Protein AF-A0AA90SN78-F1 (afdb_monomer_lite)

Foldseek 3Di:
DDDDPDDPDQPDLQLLLQLVVVCVVVVDQLVRSQVCCLPPPVNCVSSVHDNPDHGDHSVSNVVSVVVCVVVVNPVVSD

pLDDT: mean 80.74, std 14.32, range [39.03, 91.31]

Radius of gyration: 12.61 Å; chains: 1; bounding box: 34×20×33 Å

Organism: NCBI:txid539814

Secondary structure (DSSP, 8-state):
----SSSS-PPPHHHHHHHHHHHHHTT--HHHHHHHHHH-HHHHHHHT--TTSPPPPHHHHHHHHHHHHHTT-STTT-

InterPro domains:
  IPR008490 Transposase InsH, N-terminal [PF05598] (4-67)

Sequence (78 aa):
MHSSARGEKAWPPLMIFKALLLQSWYNLSDSALEKQLACDLLFRRFIALDISESVPDHSTFWRFRQKLDKLLLMDKLL

Structure (mmCIF, N/CA/C/O backbone):
data_AF-A0AA90SN78-F1
#
_entry.id   AF-A0AA90SN78-F1
#
loop_
_atom_site.group_PDB
_atom_site.id
_atom_site.type_symbol
_atom_site.label_atom_id
_atom_site.label_alt_id
_atom_site.label_comp_id
_atom_site.label_asym_id
_atom_site.label_entity_id
_atom_site.label_seq_id
_atom_site.pdbx_PDB_ins_code
_atom_site.Cartn_x
_atom_site.Cartn_y
_atom_site.Cartn_z
_atom_site.occupancy
_atom_site.B_iso_or_equiv
_atom_site.auth_seq_id
_atom_site.auth_comp_id
_atom_site.auth_asym_id
_atom_site.auth_atom_id
_atom_site.pdbx_PDB_model_num
ATOM 1 N N . MET A 1 1 ? -4.758 -2.544 -22.540 1.00 41.53 1 MET A N 1
ATOM 2 C CA . MET A 1 1 ? -3.371 -2.035 -22.529 1.00 41.53 1 MET A CA 1
ATOM 3 C C . MET A 1 1 ? -3.418 -0.583 -22.980 1.00 41.53 1 MET A C 1
ATOM 5 O O . MET A 1 1 ? -3.710 -0.350 -24.142 1.00 41.53 1 MET A O 1
ATOM 9 N N . HIS A 1 2 ? -3.253 0.384 -22.074 1.00 39.03 2 HIS A N 1
ATOM 10 C CA . HIS A 1 2 ? -3.211 1.808 -22.430 1.00 39.03 2 HIS A CA 1
ATOM 11 C C . HIS A 1 2 ? -1.855 2.372 -22.014 1.00 39.03 2 HIS A C 1
ATOM 13 O O . HIS A 1 2 ? -1.620 2.661 -20.845 1.00 39.03 2 HIS A O 1
ATOM 19 N N . SER A 1 3 ? -0.957 2.460 -22.989 1.00 40.97 3 SER A N 1
ATOM 20 C CA . SER A 1 3 ? 0.318 3.163 -22.935 1.00 40.97 3 SER A CA 1
ATOM 21 C C . SER A 1 3 ? 0.097 4.580 -23.471 1.00 40.97 3 SER A C 1
ATOM 23 O O . SER A 1 3 ? 0.008 4.791 -24.676 1.00 40.97 3 SER A O 1
ATOM 25 N N . SER A 1 4 ? -0.033 5.564 -22.582 1.00 40.78 4 SER A N 1
ATOM 26 C CA . SER A 1 4 ? -0.006 6.983 -22.953 1.00 40.78 4 SER A CA 1
ATOM 27 C C . SER A 1 4 ? 1.421 7.517 -22.828 1.00 40.78 4 SER A C 1
ATOM 29 O O . SER A 1 4 ? 2.003 7.496 -21.748 1.00 40.78 4 SER A O 1
ATOM 31 N N . ALA A 1 5 ? 1.966 8.007 -23.942 1.00 50.38 5 ALA A N 1
ATOM 32 C CA . ALA A 1 5 ? 3.355 8.419 -24.165 1.00 50.38 5 ALA A CA 1
ATOM 33 C C . ALA A 1 5 ? 3.809 9.718 -23.450 1.00 50.38 5 ALA A C 1
ATOM 35 O O . ALA A 1 5 ? 4.678 10.433 -23.949 1.00 50.38 5 ALA A O 1
ATOM 36 N N . ARG A 1 6 ? 3.222 10.064 -22.299 1.00 46.34 6 ARG A N 1
ATOM 37 C CA . ARG A 1 6 ? 3.629 11.219 -21.482 1.00 46.34 6 ARG A CA 1
ATOM 38 C C . ARG A 1 6 ? 3.039 11.087 -20.076 1.00 46.34 6 ARG A C 1
ATOM 40 O O . ARG A 1 6 ? 1.926 11.525 -19.816 1.00 46.34 6 ARG A O 1
ATOM 47 N N . GLY A 1 7 ? 3.750 10.413 -19.189 1.00 41.81 7 GLY A N 1
ATOM 48 C CA . GLY A 1 7 ? 3.330 10.193 -17.808 1.00 41.81 7 GLY A CA 1
ATOM 49 C C . GLY A 1 7 ? 4.158 9.064 -17.226 1.00 41.81 7 GLY A C 1
ATOM 50 O O . GLY A 1 7 ? 4.429 8.096 -17.936 1.00 41.81 7 GLY A O 1
ATOM 51 N N . GLU A 1 8 ? 4.610 9.214 -15.984 1.00 49.59 8 GLU A N 1
ATOM 52 C CA . GLU A 1 8 ? 5.286 8.149 -15.241 1.00 49.59 8 GLU A CA 1
ATOM 53 C C . GLU A 1 8 ? 4.599 6.802 -15.479 1.00 49.59 8 GLU A C 1
ATOM 55 O O . GLU A 1 8 ? 3.367 6.719 -15.540 1.00 49.59 8 GLU A O 1
ATOM 60 N N . LYS A 1 9 ? 5.418 5.762 -15.669 1.00 56.66 9 LYS A N 1
ATOM 61 C CA . LYS A 1 9 ? 5.005 4.375 -15.901 1.00 56.66 9 LYS A CA 1
ATOM 62 C C . LYS A 1 9 ? 3.797 4.056 -15.018 1.00 56.66 9 LYS A C 1
ATOM 64 O O . LYS A 1 9 ? 3.910 4.033 -13.797 1.00 56.66 9 LYS A O 1
ATOM 69 N N . ALA A 1 10 ? 2.631 3.863 -15.637 1.00 67.31 10 ALA A N 1
ATOM 70 C CA . ALA A 1 10 ? 1.410 3.596 -14.893 1.00 67.31 10 ALA A CA 1
ATOM 71 C C . ALA A 1 10 ? 1.617 2.346 -14.029 1.00 67.31 10 ALA A C 1
ATOM 73 O O . ALA A 1 10 ? 1.964 1.283 -14.551 1.00 67.31 10 ALA A O 1
ATOM 74 N N . TRP A 1 11 ? 1.412 2.485 -12.717 1.00 79.75 11 TRP A N 1
ATOM 75 C CA . TRP A 1 11 ? 1.542 1.370 -11.789 1.00 79.75 11 TRP A CA 1
ATOM 76 C C . TRP A 1 11 ? 0.628 0.213 -12.215 1.00 79.75 11 TRP A C 1
ATOM 78 O O . TRP A 1 11 ? -0.546 0.452 -12.533 1.00 79.75 11 TRP A O 1
ATOM 88 N N . PRO A 1 12 ? 1.124 -1.039 -12.230 1.00 85.25 12 PRO A N 1
ATOM 89 C CA . PRO A 1 12 ? 0.292 -2.186 -12.554 1.00 85.25 12 PRO A CA 1
ATOM 90 C C . PRO A 1 12 ? -0.942 -2.228 -11.637 1.00 85.25 12 PRO A C 1
ATOM 92 O O . PRO A 1 12 ? -0.796 -2.160 -1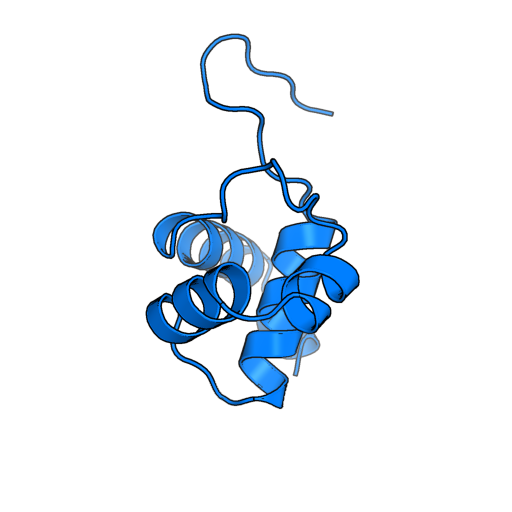0.415 1.00 85.25 12 PRO A O 1
ATOM 95 N N . PRO A 1 13 ? -2.167 -2.381 -12.172 1.00 84.06 13 PRO A N 1
ATOM 96 C CA . PRO A 1 13 ? -3.381 -2.353 -11.354 1.00 84.06 13 PRO A CA 1
ATOM 97 C C . PRO A 1 13 ? -3.395 -3.458 -10.286 1.00 84.06 13 PRO A C 1
ATOM 99 O O . PRO A 1 13 ? -3.906 -3.247 -9.192 1.00 84.06 13 PRO A O 1
ATOM 102 N N . LEU A 1 14 ? -2.770 -4.607 -10.568 1.00 87.25 14 LEU A N 1
ATOM 103 C CA . LEU A 1 14 ? -2.609 -5.707 -9.611 1.00 87.25 14 LEU A CA 1
ATOM 104 C C . LEU A 1 14 ? -1.729 -5.332 -8.411 1.00 87.25 14 LEU A C 1
ATOM 106 O O . LEU A 1 14 ? -1.997 -5.770 -7.298 1.00 87.25 14 LEU A O 1
ATOM 110 N N . MET A 1 15 ? -0.691 -4.523 -8.624 1.00 89.31 15 MET A N 1
ATOM 111 C CA . MET A 1 15 ? 0.193 -4.063 -7.552 1.00 89.31 15 MET A CA 1
ATOM 112 C C . MET A 1 15 ? -0.572 -3.152 -6.587 1.00 89.31 15 MET A C 1
ATOM 114 O O . MET A 1 15 ? -0.530 -3.355 -5.375 1.00 89.31 15 MET A O 1
ATOM 118 N N . ILE A 1 16 ? -1.334 -2.198 -7.129 1.00 89.38 16 ILE A N 1
ATOM 119 C CA . ILE A 1 16 ? -2.157 -1.284 -6.327 1.00 89.38 16 ILE A CA 1
ATOM 120 C C . ILE A 1 16 ? -3.286 -2.039 -5.616 1.00 89.38 16 ILE A C 1
ATOM 122 O O . ILE A 1 16 ? -3.544 -1.789 -4.443 1.00 89.38 16 ILE A O 1
ATOM 126 N N . PHE A 1 17 ? -3.904 -3.021 -6.276 1.00 88.62 17 PHE A N 1
ATOM 127 C CA . PHE A 1 17 ? -4.905 -3.894 -5.661 1.00 88.62 17 PHE A CA 1
ATOM 128 C C . PHE A 1 17 ? -4.352 -4.649 -4.443 1.00 88.62 17 PHE A C 1
ATOM 130 O O . PHE A 1 17 ? -4.961 -4.637 -3.377 1.00 88.62 17 PHE A O 1
ATOM 137 N N . LYS A 1 18 ? -3.159 -5.245 -4.559 1.00 90.44 18 LYS A N 1
ATOM 138 C CA . LYS A 1 18 ? -2.483 -5.897 -3.428 1.00 90.44 18 LYS A CA 1
ATOM 139 C C . LYS A 1 18 ? -2.160 -4.923 -2.294 1.00 90.44 18 LYS A C 1
ATOM 141 O O . LYS A 1 18 ? -2.286 -5.286 -1.129 1.00 90.44 18 LYS A O 1
ATOM 146 N N . ALA A 1 19 ? -1.768 -3.695 -2.622 1.00 90.75 19 ALA A N 1
ATOM 147 C CA . ALA A 1 19 ? -1.531 -2.662 -1.621 1.00 90.75 19 ALA A CA 1
ATOM 148 C C . ALA A 1 19 ? -2.821 -2.297 -0.861 1.00 90.75 19 ALA A C 1
ATOM 150 O O . ALA A 1 19 ? -2.785 -2.151 0.357 1.00 90.75 19 ALA A O 1
ATOM 151 N N . LEU A 1 20 ? -3.973 -2.238 -1.542 1.00 89.88 20 LEU A N 1
ATOM 152 C CA . LEU A 1 20 ? -5.273 -2.028 -0.891 1.00 89.88 20 LEU A CA 1
ATOM 153 C C . LEU A 1 20 ? -5.684 -3.193 0.022 1.00 89.88 20 LEU A C 1
ATOM 155 O O . LEU A 1 20 ? -6.295 -2.953 1.061 1.00 89.88 20 LEU A O 1
ATOM 159 N N . LEU A 1 21 ? -5.330 -4.435 -0.324 1.00 90.06 21 LEU A N 1
ATOM 160 C CA . LEU A 1 21 ? -5.538 -5.583 0.568 1.00 90.06 21 LEU A CA 1
ATOM 161 C C . LEU A 1 21 ? -4.713 -5.446 1.849 1.00 90.06 21 LEU A C 1
ATOM 163 O O . LEU A 1 21 ? -5.256 -5.586 2.939 1.00 90.06 21 LEU A O 1
ATOM 167 N N . LEU A 1 22 ? -3.427 -5.094 1.731 1.00 91.06 22 LEU A N 1
ATOM 168 C CA . LEU A 1 22 ? -2.580 -4.805 2.894 1.00 91.06 22 LEU A CA 1
ATOM 169 C C . LEU A 1 22 ? -3.161 -3.666 3.732 1.00 91.06 22 LEU A C 1
ATOM 171 O O . LEU A 1 22 ? -3.188 -3.737 4.956 1.00 91.06 22 LEU A O 1
ATOM 175 N N . GLN A 1 23 ? -3.673 -2.631 3.074 1.00 91.19 23 GLN A N 1
ATOM 176 C CA . GLN A 1 23 ? -4.320 -1.528 3.757 1.00 91.19 23 GLN A CA 1
ATOM 177 C C . GLN A 1 23 ? -5.541 -1.972 4.569 1.00 91.19 23 GLN A C 1
ATOM 179 O O . GLN A 1 23 ? -5.695 -1.529 5.702 1.00 91.19 23 GLN A O 1
ATOM 184 N N . SER A 1 24 ? -6.380 -2.847 4.011 1.00 89.38 24 SER A N 1
ATOM 185 C CA . SER A 1 24 ? -7.545 -3.411 4.697 1.00 89.38 24 SER A CA 1
ATOM 186 C C . SER A 1 24 ? -7.139 -4.334 5.851 1.00 89.38 24 SER A C 1
ATOM 188 O O . SER A 1 24 ? -7.621 -4.157 6.966 1.00 89.38 24 SER A O 1
ATOM 190 N N . TRP A 1 25 ? -6.208 -5.265 5.627 1.00 91.31 25 TRP A N 1
ATOM 191 C CA . TRP A 1 25 ? -5.787 -6.241 6.639 1.00 91.31 25 TRP A CA 1
ATOM 192 C C . TRP A 1 25 ? -5.090 -5.610 7.841 1.00 91.31 25 TRP A C 1
ATOM 194 O O . TRP A 1 25 ? -5.294 -6.045 8.970 1.00 91.31 25 TRP A O 1
ATOM 204 N N . TYR A 1 26 ? -4.278 -4.580 7.604 1.00 89.81 26 TYR A N 1
ATOM 205 C CA . TYR A 1 26 ? -3.552 -3.866 8.654 1.00 89.81 26 TYR A CA 1
ATOM 206 C C . TYR A 1 26 ? -4.257 -2.572 9.090 1.00 89.81 26 TYR A C 1
ATOM 208 O O . TYR A 1 26 ? -3.715 -1.828 9.906 1.00 89.81 26 TYR A O 1
ATOM 216 N N . ASN A 1 27 ? -5.452 -2.299 8.553 1.00 89.06 27 ASN A N 1
ATOM 217 C CA . ASN A 1 27 ? -6.264 -1.110 8.814 1.00 89.06 27 ASN A CA 1
ATOM 218 C C . ASN A 1 27 ? -5.465 0.213 8.724 1.00 89.06 27 ASN A C 1
ATOM 220 O O . ASN A 1 27 ? -5.541 1.075 9.602 1.00 89.06 27 ASN A O 1
ATOM 224 N N . LEU A 1 28 ? -4.649 0.349 7.672 1.00 89.81 28 LEU A N 1
ATOM 225 C CA . LEU A 1 28 ? -3.718 1.467 7.479 1.00 89.81 28 LEU A CA 1
ATOM 226 C C . LEU A 1 28 ? -4.374 2.646 6.738 1.00 89.81 28 LEU A C 1
ATOM 228 O O . LEU A 1 28 ? -5.173 2.476 5.818 1.00 89.81 28 LEU A O 1
ATOM 232 N N . SER A 1 29 ? -3.967 3.872 7.061 1.00 87.94 29 SER A N 1
ATOM 233 C CA . SER A 1 29 ? -4.251 5.049 6.220 1.00 87.94 29 SER A CA 1
ATOM 234 C C . SER A 1 29 ? -3.394 5.036 4.948 1.00 87.94 29 SER A C 1
ATOM 236 O O . SER A 1 29 ? -2.323 4.435 4.945 1.00 87.94 29 SER A O 1
ATOM 238 N N . ASP A 1 30 ? -3.790 5.755 3.890 1.00 87.00 30 ASP A N 1
ATOM 239 C CA . ASP A 1 30 ? -3.034 5.779 2.619 1.00 87.00 30 ASP A CA 1
ATOM 240 C C . ASP A 1 30 ? -1.566 6.232 2.820 1.00 87.00 30 ASP A C 1
ATOM 242 O O . ASP A 1 30 ? -0.645 5.623 2.282 1.00 87.00 30 ASP A O 1
ATOM 246 N N . SER A 1 31 ? -1.322 7.228 3.685 1.00 88.06 31 SER A N 1
ATOM 247 C CA . SER A 1 31 ? 0.040 7.667 4.053 1.00 88.06 31 SER A CA 1
ATOM 248 C C . SER A 1 31 ? 0.794 6.649 4.923 1.00 88.06 31 SER A C 1
ATOM 250 O O . SER A 1 31 ? 2.014 6.533 4.834 1.00 88.06 31 SER A O 1
ATOM 252 N N . ALA A 1 32 ? 0.088 5.890 5.767 1.00 90.44 32 ALA A N 1
ATOM 253 C CA . ALA A 1 32 ? 0.706 4.836 6.572 1.00 90.44 32 ALA A CA 1
ATOM 254 C C . ALA A 1 32 ? 1.111 3.641 5.697 1.00 90.44 32 ALA A C 1
ATOM 256 O O . ALA A 1 32 ? 2.195 3.096 5.878 1.00 90.44 32 ALA A O 1
ATOM 257 N N . LEU A 1 33 ? 0.283 3.289 4.709 1.00 90.81 33 LEU A N 1
ATOM 258 C CA . LEU A 1 33 ? 0.605 2.290 3.695 1.00 90.81 33 LEU A CA 1
ATOM 259 C C . LEU A 1 33 ? 1.839 2.704 2.890 1.00 90.81 33 LEU A C 1
ATOM 261 O O . LEU A 1 33 ? 2.757 1.906 2.755 1.00 90.81 33 LEU A O 1
ATOM 265 N N . GLU A 1 34 ? 1.897 3.949 2.414 1.00 90.75 34 GLU A N 1
ATOM 266 C CA . GLU A 1 34 ? 3.062 4.486 1.699 1.00 90.75 34 GLU A CA 1
ATOM 267 C C . GLU A 1 34 ? 4.347 4.363 2.536 1.00 90.75 34 GLU A C 1
ATOM 269 O O . GLU A 1 34 ? 5.352 3.826 2.067 1.00 90.75 34 GLU A O 1
ATOM 274 N N . LYS A 1 35 ? 4.298 4.766 3.812 1.00 91.00 35 LYS A N 1
ATOM 275 C CA . LYS A 1 35 ? 5.426 4.611 4.743 1.00 91.00 35 LYS A CA 1
ATOM 276 C C . LYS A 1 35 ? 5.813 3.149 4.949 1.00 91.00 35 LYS A C 1
ATOM 278 O O . LYS A 1 35 ? 7.001 2.841 4.966 1.00 91.00 35 LYS A O 1
ATOM 283 N N . GLN A 1 36 ? 4.843 2.245 5.082 1.00 91.25 36 GLN A N 1
ATOM 284 C CA . GLN A 1 36 ? 5.125 0.823 5.268 1.00 91.25 36 GLN A CA 1
ATOM 285 C C . GLN A 1 36 ? 5.734 0.205 4.007 1.00 91.25 36 GLN A C 1
ATOM 287 O O . GLN A 1 36 ? 6.698 -0.544 4.101 1.00 91.25 36 GLN A O 1
ATOM 292 N N . LEU A 1 37 ? 5.251 0.573 2.820 1.00 89.81 37 LEU A N 1
ATOM 293 C CA . LEU A 1 37 ? 5.876 0.185 1.557 1.00 89.81 37 LEU A CA 1
ATOM 294 C C . LEU A 1 37 ? 7.304 0.748 1.447 1.00 89.81 37 LEU A C 1
ATOM 296 O O . LEU A 1 37 ? 8.172 0.089 0.883 1.00 89.81 37 LEU A O 1
ATOM 300 N N . ALA A 1 38 ? 7.581 1.934 1.996 1.00 88.38 38 ALA A N 1
ATOM 301 C CA . ALA A 1 38 ? 8.922 2.513 2.006 1.00 88.38 38 ALA A CA 1
ATOM 302 C C . ALA A 1 38 ? 9.868 1.834 3.013 1.00 88.38 38 ALA A C 1
ATOM 304 O O . ALA A 1 38 ? 11.037 1.634 2.686 1.00 88.38 38 ALA A O 1
ATOM 305 N N . CYS A 1 39 ? 9.382 1.446 4.191 1.00 88.81 39 CYS A N 1
ATOM 306 C CA . CYS A 1 39 ? 10.212 0.906 5.271 1.00 88.81 39 CYS A CA 1
ATOM 307 C C . CYS A 1 39 ? 10.313 -0.627 5.289 1.00 88.81 39 CYS A C 1
ATOM 309 O O . CYS A 1 39 ? 11.316 -1.157 5.761 1.00 88.81 39 CYS A O 1
ATOM 311 N N . ASP A 1 40 ? 9.301 -1.347 4.801 1.00 90.38 40 ASP A N 1
ATOM 312 C CA . ASP A 1 40 ? 9.173 -2.793 4.983 1.00 90.38 40 ASP A CA 1
ATOM 313 C C . ASP A 1 40 ? 9.304 -3.563 3.659 1.00 90.38 40 ASP A C 1
ATOM 315 O O . ASP A 1 40 ? 8.488 -3.471 2.736 1.00 90.38 40 ASP A O 1
ATOM 319 N N . LEU A 1 41 ? 10.355 -4.379 3.583 1.00 88.50 41 LEU A N 1
ATOM 320 C CA . LEU A 1 41 ? 10.664 -5.225 2.433 1.00 88.50 41 LEU A CA 1
ATOM 321 C C . LEU A 1 41 ? 9.622 -6.328 2.207 1.00 88.50 41 LEU A C 1
ATOM 323 O O . LEU A 1 41 ? 9.435 -6.751 1.066 1.00 88.50 41 LEU A O 1
ATOM 327 N N . LEU A 1 42 ? 8.926 -6.795 3.250 1.00 89.31 42 LEU A N 1
ATOM 328 C CA . LEU A 1 42 ? 7.869 -7.803 3.112 1.00 89.31 42 LEU A CA 1
ATOM 329 C C . LEU A 1 42 ? 6.671 -7.228 2.362 1.00 89.31 42 LEU A C 1
ATOM 331 O O . LEU A 1 42 ? 6.121 -7.873 1.468 1.00 89.31 42 LEU A O 1
ATOM 335 N N . PHE A 1 43 ? 6.325 -5.983 2.678 1.00 90.00 43 PHE A N 1
ATOM 336 C CA . PHE A 1 43 ? 5.275 -5.233 2.007 1.00 90.00 43 PHE A CA 1
ATOM 337 C C . PHE A 1 43 ? 5.614 -5.027 0.527 1.00 90.00 43 PHE A C 1
ATOM 339 O O . PHE A 1 43 ? 4.804 -5.376 -0.335 1.00 90.00 43 PHE A O 1
ATOM 346 N N . ARG A 1 44 ? 6.844 -4.581 0.220 1.00 90.25 44 ARG A N 1
ATOM 347 C CA . ARG A 1 44 ? 7.336 -4.464 -1.167 1.00 90.25 44 ARG A CA 1
ATOM 348 C C . ARG A 1 44 ? 7.293 -5.797 -1.911 1.00 90.25 44 ARG A C 1
ATOM 350 O O . ARG A 1 44 ? 6.769 -5.873 -3.021 1.00 90.25 44 ARG A O 1
ATOM 357 N N . ARG A 1 45 ? 7.773 -6.870 -1.276 1.00 90.31 45 ARG A N 1
ATOM 358 C CA . ARG A 1 45 ? 7.777 -8.218 -1.856 1.00 90.31 45 ARG A CA 1
ATOM 359 C C . ARG A 1 45 ? 6.364 -8.720 -2.148 1.00 90.31 45 ARG A C 1
ATOM 361 O O . ARG A 1 45 ? 6.151 -9.340 -3.187 1.00 90.31 45 ARG A O 1
ATOM 368 N N . PHE A 1 46 ? 5.394 -8.436 -1.281 1.00 90.50 46 PHE A N 1
ATOM 369 C CA . PHE A 1 46 ? 4.001 -8.832 -1.488 1.00 90.50 46 PHE A CA 1
ATOM 370 C C . PHE A 1 46 ? 3.399 -8.167 -2.731 1.00 90.50 46 PHE A C 1
ATOM 372 O O . PHE A 1 46 ? 2.819 -8.845 -3.592 1.00 90.50 46 PHE A O 1
ATOM 379 N N . ILE A 1 47 ? 3.592 -6.851 -2.868 1.00 89.75 47 ILE A N 1
ATOM 380 C CA . ILE A 1 47 ? 3.108 -6.084 -4.023 1.00 89.75 47 ILE A CA 1
ATOM 381 C C . ILE A 1 47 ? 3.959 -6.285 -5.289 1.00 89.75 47 ILE A C 1
ATOM 383 O O . ILE A 1 47 ? 3.573 -5.795 -6.346 1.00 89.75 47 ILE A O 1
ATOM 387 N N . ALA A 1 48 ? 5.047 -7.061 -5.204 1.00 87.50 48 ALA A N 1
ATOM 388 C CA . ALA A 1 48 ? 6.029 -7.280 -6.267 1.00 87.50 48 ALA A CA 1
ATOM 389 C C . ALA A 1 48 ? 6.703 -5.981 -6.752 1.00 87.50 48 ALA A C 1
ATOM 391 O O . ALA A 1 48 ? 6.939 -5.811 -7.946 1.00 87.50 48 ALA A O 1
ATOM 392 N N . LEU A 1 49 ? 6.995 -5.075 -5.814 1.00 86.12 49 LEU A N 1
ATOM 393 C CA . LEU A 1 49 ? 7.789 -3.872 -6.05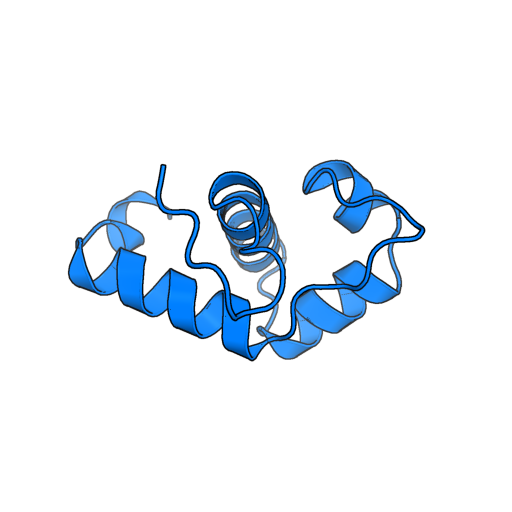1 1.00 86.12 49 LEU A CA 1
ATOM 394 C C . LEU A 1 49 ? 9.269 -4.192 -5.839 1.00 86.12 49 LEU A C 1
ATOM 396 O O . LEU A 1 49 ? 9.636 -4.795 -4.826 1.00 86.12 49 LEU A O 1
ATOM 400 N N . ASP A 1 50 ? 10.109 -3.770 -6.780 1.00 83.31 50 ASP A N 1
ATOM 401 C CA . ASP A 1 50 ? 11.554 -3.909 -6.639 1.00 83.31 50 ASP A CA 1
ATOM 402 C C . ASP A 1 50 ? 12.103 -2.953 -5.564 1.00 83.31 50 ASP A C 1
ATOM 404 O O . ASP A 1 50 ? 11.540 -1.895 -5.285 1.00 83.31 50 ASP A O 1
ATOM 408 N N . ILE A 1 51 ? 13.224 -3.308 -4.938 1.00 79.50 51 ILE A N 1
ATOM 409 C CA . ILE A 1 51 ? 13.844 -2.480 -3.893 1.00 79.50 51 ILE A CA 1
ATOM 410 C C . ILE A 1 51 ? 14.357 -1.153 -4.478 1.00 79.50 51 ILE A C 1
ATOM 412 O O . ILE A 1 51 ? 14.344 -0.136 -3.782 1.00 79.50 51 ILE A O 1
ATOM 416 N N . SER A 1 52 ? 14.770 -1.161 -5.749 1.00 80.69 52 SER A N 1
ATOM 417 C CA . SER A 1 52 ? 15.278 0.005 -6.470 1.00 80.69 52 SER A CA 1
ATOM 418 C C . SER A 1 52 ? 14.179 0.900 -7.057 1.00 80.69 52 SER A C 1
ATOM 420 O O . SER A 1 52 ? 14.490 2.003 -7.509 1.00 80.69 52 SER A O 1
ATOM 422 N N . GLU A 1 53 ? 12.922 0.449 -7.098 1.00 81.69 53 GLU A N 1
ATOM 423 C CA . GLU A 1 53 ? 11.806 1.243 -7.621 1.00 81.69 53 GLU A CA 1
ATOM 424 C C . GLU A 1 53 ? 11.197 2.138 -6.524 1.00 81.69 53 GLU A C 1
ATOM 426 O O . GLU A 1 53 ? 11.169 1.802 -5.337 1.00 81.69 53 GLU A O 1
ATOM 431 N N . SER A 1 54 ? 10.711 3.315 -6.925 1.00 82.94 54 SER A N 1
ATOM 432 C CA . SER A 1 54 ? 10.014 4.244 -6.031 1.00 82.94 54 SER A CA 1
ATOM 433 C C . SER A 1 54 ? 8.682 3.660 -5.550 1.00 82.94 54 SER A C 1
ATOM 435 O O . SER A 1 54 ? 8.066 2.837 -6.218 1.00 82.94 54 SER A O 1
ATOM 437 N N . VAL A 1 55 ? 8.206 4.094 -4.386 1.00 84.81 55 VAL A N 1
ATOM 438 C CA . VAL A 1 55 ? 6.914 3.649 -3.847 1.00 84.81 55 VAL A CA 1
ATOM 439 C C . VAL A 1 55 ? 5.782 4.477 -4.468 1.00 84.81 55 VAL A C 1
ATOM 441 O O . VAL A 1 55 ? 5.963 5.680 -4.666 1.00 84.81 55 VAL A O 1
ATOM 444 N N . PRO A 1 56 ? 4.611 3.884 -4.772 1.00 83.88 56 PRO A N 1
ATOM 445 C CA . PRO A 1 56 ? 3.452 4.660 -5.181 1.00 83.88 56 PRO A CA 1
ATOM 446 C C . PRO A 1 56 ? 3.031 5.625 -4.072 1.00 83.88 56 PRO A C 1
ATOM 448 O O . PRO A 1 56 ? 2.796 5.219 -2.937 1.00 83.88 56 PRO A O 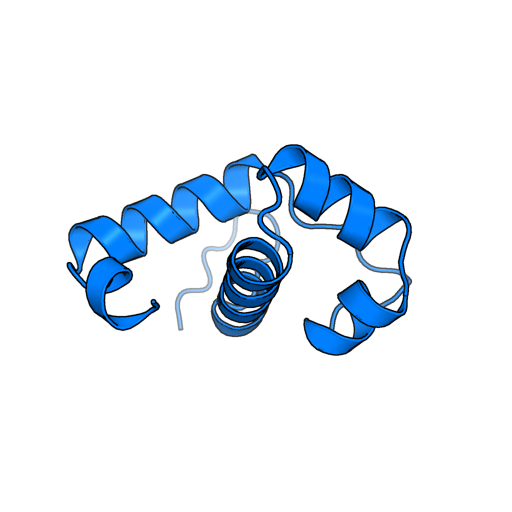1
ATOM 451 N N . ASP A 1 57 ? 2.895 6.892 -4.435 1.00 84.88 57 ASP A N 1
ATOM 452 C CA . ASP A 1 57 ? 2.409 7.943 -3.549 1.00 84.88 57 ASP A CA 1
ATOM 453 C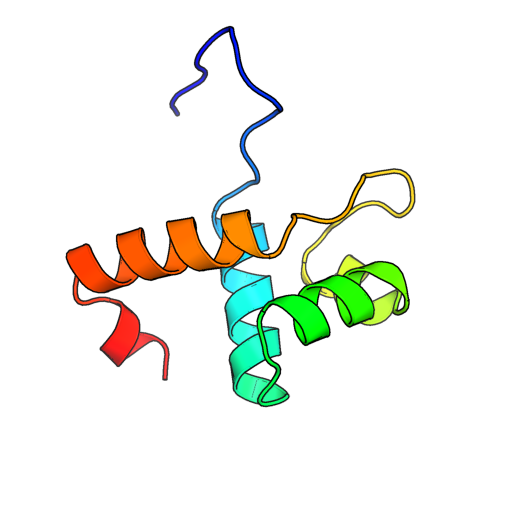 C . ASP A 1 57 ? 0.951 7.688 -3.114 1.00 84.88 57 ASP A C 1
ATOM 455 O O . ASP A 1 57 ? 0.162 7.103 -3.872 1.00 84.88 57 ASP A O 1
ATOM 459 N N . HIS A 1 58 ? 0.566 8.162 -1.924 1.00 81.31 58 HIS A N 1
ATOM 460 C CA . HIS A 1 58 ? -0.794 8.055 -1.381 1.00 81.31 58 HIS A CA 1
ATOM 461 C C . HIS A 1 58 ? -1.900 8.456 -2.379 1.00 81.31 58 HIS A C 1
ATOM 463 O O . HIS A 1 58 ? -2.965 7.829 -2.438 1.00 81.31 58 HIS A O 1
ATOM 469 N N . SER A 1 59 ? -1.636 9.454 -3.227 1.00 83.25 59 SER A N 1
ATOM 470 C CA . SER A 1 59 ? -2.561 9.912 -4.270 1.00 83.25 59 SER A CA 1
ATOM 471 C C . SER A 1 59 ? -2.885 8.838 -5.324 1.00 83.25 59 SER A C 1
ATOM 473 O O . SER A 1 59 ? -3.980 8.831 -5.902 1.00 83.25 59 SER A O 1
ATOM 475 N N . THR A 1 60 ? -1.978 7.885 -5.552 1.00 85.88 60 THR A N 1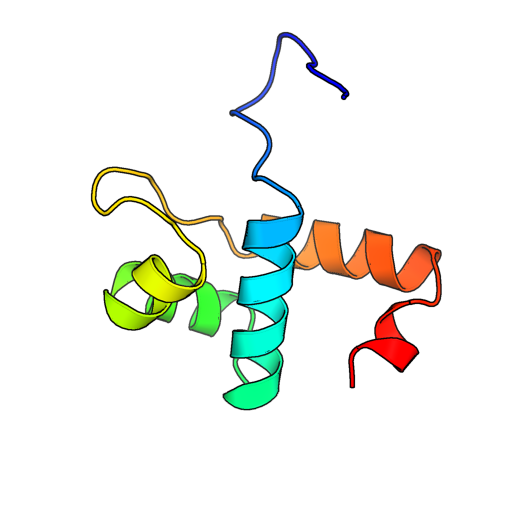
ATOM 476 C CA . THR A 1 60 ? -2.173 6.754 -6.471 1.00 85.88 60 THR A CA 1
ATOM 477 C C . THR A 1 60 ? -3.214 5.776 -5.931 1.00 85.88 60 THR A C 1
ATOM 479 O O . THR A 1 60 ? -4.111 5.365 -6.676 1.00 85.88 60 THR A O 1
ATOM 482 N N . PHE A 1 61 ? -3.143 5.441 -4.637 1.00 86.00 61 PHE A N 1
ATOM 483 C CA . PHE A 1 61 ? -4.111 4.549 -3.987 1.00 86.00 61 PHE A CA 1
ATOM 484 C C . PHE A 1 61 ? -5.510 5.161 -3.997 1.00 86.00 61 PHE A C 1
ATOM 486 O O . PHE A 1 61 ? -6.471 4.492 -4.383 1.00 86.00 61 PHE A O 1
ATOM 493 N N . TRP A 1 62 ? -5.618 6.458 -3.688 1.00 85.31 62 TRP A N 1
ATOM 494 C CA . TRP A 1 62 ? -6.892 7.176 -3.728 1.00 85.31 62 TRP A CA 1
ATOM 495 C C . TRP A 1 62 ? -7.534 7.149 -5.122 1.00 85.31 62 TRP A C 1
ATOM 497 O O . TRP A 1 62 ? -8.707 6.792 -5.263 1.00 85.31 62 TRP A O 1
ATOM 507 N N . ARG A 1 63 ? -6.763 7.444 -6.182 1.00 85.88 63 ARG A N 1
ATOM 508 C CA . ARG A 1 63 ? -7.257 7.396 -7.573 1.00 85.88 63 ARG A CA 1
ATOM 509 C C . ARG A 1 63 ? -7.732 6.000 -7.969 1.00 85.88 63 ARG A C 1
ATOM 511 O O . ARG A 1 63 ? -8.694 5.874 -8.726 1.00 85.88 63 ARG A O 1
ATOM 518 N N . PHE A 1 64 ? -7.059 4.955 -7.496 1.00 87.12 64 PHE A N 1
ATOM 519 C CA . PHE A 1 64 ? -7.455 3.578 -7.774 1.00 87.12 64 PHE A CA 1
ATOM 520 C C . PHE A 1 64 ? -8.725 3.186 -7.012 1.00 87.12 64 PHE A C 1
ATOM 522 O O . PHE A 1 64 ? -9.634 2.609 -7.605 1.00 87.12 64 PHE A O 1
ATOM 529 N N . ARG A 1 65 ? -8.846 3.591 -5.744 1.00 84.81 65 ARG A N 1
ATOM 530 C CA . ARG A 1 65 ? -10.058 3.390 -4.941 1.00 84.81 65 ARG A CA 1
ATOM 531 C C . ARG A 1 65 ? -11.268 4.087 -5.560 1.00 84.81 65 ARG A C 1
ATOM 533 O O . ARG A 1 65 ? -12.298 3.455 -5.736 1.00 84.81 65 ARG A O 1
ATOM 540 N N . GLN A 1 66 ? -11.117 5.333 -6.007 1.00 86.25 66 GLN A N 1
ATOM 541 C CA . GLN A 1 66 ? -12.151 6.056 -6.759 1.00 86.25 66 GLN A CA 1
ATOM 542 C C . GLN A 1 66 ? -12.588 5.316 -8.035 1.00 86.25 66 GLN A C 1
ATOM 544 O O . GLN A 1 66 ? -13.763 5.337 -8.395 1.00 86.25 66 GLN A O 1
ATOM 549 N N . LYS A 1 67 ? -11.664 4.644 -8.736 1.00 86.19 67 LYS A N 1
ATOM 550 C CA . LYS A 1 67 ? -12.018 3.811 -9.896 1.00 86.19 67 LYS A CA 1
ATOM 551 C C . LYS A 1 67 ? -12.816 2.570 -9.493 1.00 86.19 67 LYS A C 1
ATOM 553 O O . LYS A 1 67 ? -13.760 2.234 -10.196 1.00 86.19 67 LYS A O 1
ATOM 558 N N . LEU A 1 68 ? -12.453 1.904 -8.397 1.00 83.62 68 LEU A N 1
ATOM 559 C CA . LEU A 1 68 ? -13.188 0.739 -7.887 1.00 83.62 68 LEU A CA 1
ATOM 560 C C . LEU A 1 68 ? -14.581 1.111 -7.368 1.00 83.62 68 LEU A C 1
ATOM 562 O O . LEU A 1 68 ? -15.536 0.383 -7.622 1.00 83.62 68 LEU A O 1
ATOM 566 N N . ASP A 1 69 ? -14.694 2.258 -6.703 1.00 84.88 69 ASP A N 1
ATOM 567 C CA . ASP A 1 69 ? -15.950 2.803 -6.190 1.00 84.88 69 ASP A CA 1
ATOM 568 C C . ASP A 1 69 ? -16.933 3.118 -7.326 1.00 84.88 69 ASP A C 1
ATOM 570 O O . ASP A 1 69 ? -18.072 2.659 -7.317 1.00 84.88 69 ASP A O 1
ATOM 574 N N . LYS A 1 70 ? -16.455 3.758 -8.404 1.00 85.12 70 LYS A N 1
ATOM 575 C CA . LYS A 1 70 ? -17.252 3.967 -9.628 1.00 85.12 70 LYS A CA 1
ATOM 576 C C . LYS A 1 70 ? -17.748 2.673 -10.271 1.00 85.12 70 LYS A C 1
ATOM 578 O O . LYS A 1 70 ? -18.748 2.695 -10.981 1.00 85.12 70 LYS A O 1
ATOM 583 N N . LEU A 1 71 ? -17.031 1.570 -10.072 1.00 84.00 71 LEU A N 1
ATOM 584 C CA . LEU A 1 71 ? -17.410 0.255 -10.582 1.00 84.00 71 LEU A CA 1
ATOM 585 C C . LEU A 1 71 ? -18.259 -0.540 -9.579 1.00 84.00 71 LEU A C 1
ATOM 587 O O . LEU A 1 71 ? -18.618 -1.674 -9.882 1.00 84.00 71 LEU A O 1
ATOM 591 N N . LEU A 1 72 ? -18.570 0.029 -8.404 1.00 78.12 72 LEU A N 1
ATOM 592 C CA . LEU A 1 72 ? -19.261 -0.639 -7.294 1.00 78.12 72 LEU A CA 1
ATOM 593 C C . LEU A 1 72 ? -18.569 -1.950 -6.874 1.00 78.12 72 LEU A C 1
ATOM 595 O O . LEU A 1 72 ? -19.197 -2.882 -6.380 1.00 78.12 72 LEU A O 1
ATOM 599 N N . LEU A 1 73 ? -17.253 -2.038 -7.095 1.00 79.50 73 LEU A N 1
ATOM 600 C CA . LEU A 1 73 ? -16.444 -3.221 -6.787 1.00 79.50 73 LEU A CA 1
ATOM 601 C C . LEU A 1 73 ? -15.821 -3.155 -5.395 1.00 79.50 73 LEU A C 1
ATOM 603 O O . LEU A 1 73 ? -15.259 -4.146 -4.940 1.00 79.50 73 LEU A O 1
ATOM 607 N N . MET A 1 74 ? -15.904 -2.001 -4.731 1.00 73.75 74 MET A N 1
ATOM 608 C CA . MET A 1 74 ? -15.293 -1.814 -3.419 1.00 73.75 74 MET A CA 1
ATOM 609 C C . MET A 1 74 ? -15.986 -2.644 -2.332 1.00 73.75 74 MET A C 1
ATOM 611 O O . MET A 1 74 ? -15.313 -3.165 -1.452 1.00 73.75 74 MET A O 1
ATOM 615 N N . ASP A 1 75 ? -17.299 -2.838 -2.457 1.00 71.44 75 ASP A N 1
ATOM 616 C CA . ASP A 1 75 ? -18.108 -3.681 -1.567 1.00 71.44 75 ASP A CA 1
ATOM 617 C C . ASP A 1 75 ? -17.731 -5.168 -1.660 1.00 71.44 75 ASP A C 1
ATOM 619 O O . ASP A 1 75 ? -17.781 -5.884 -0.675 1.00 71.44 75 ASP A O 1
ATOM 623 N N . LYS A 1 76 ? -17.260 -5.626 -2.830 1.00 71.56 76 LYS A N 1
ATOM 624 C CA . LYS A 1 76 ? -16.814 -7.017 -3.039 1.00 71.56 76 LYS A CA 1
ATOM 625 C C . LYS A 1 76 ? -15.373 -7.285 -2.603 1.00 71.56 76 LYS A C 1
ATOM 62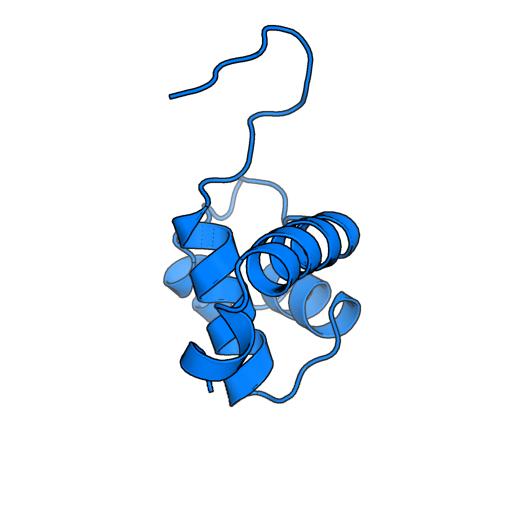7 O O . LYS A 1 76 ? -14.899 -8.412 -2.746 1.00 71.56 76 LYS A O 1
ATOM 632 N N . LEU A 1 77 ? -14.640 -6.246 -2.207 1.00 66.69 77 LEU A N 1
ATOM 633 C CA . LEU A 1 77 ? -13.240 -6.358 -1.799 1.00 66.69 77 LEU A CA 1
ATOM 634 C C . LEU A 1 77 ? -13.100 -6.769 -0.323 1.00 66.69 77 LEU A C 1
ATOM 636 O O . LEU A 1 77 ? -12.077 -7.350 0.040 1.00 66.69 77 LEU A O 1
ATOM 640 N N . LEU A 1 78 ? -14.094 -6.420 0.497 1.00 57.72 78 LEU A N 1
ATOM 641 C CA . LEU A 1 78 ? -14.173 -6.656 1.941 1.00 57.72 78 LEU A CA 1
ATOM 642 C C . LEU A 1 78 ? -15.178 -7.772 2.245 1.00 57.72 78 LEU A C 1
ATOM 644 O O . LEU A 1 78 ? -14.992 -8.423 3.295 1.00 57.72 78 LEU A O 1
#